Protein AF-A0AAU7A9T6-F1 (afdb_monomer)

Radius of gyration: 10.85 Å; Cα contacts (8 Å, |Δi|>4): 140; chains: 1; bounding box: 27×21×23 Å

Foldseek 3Di:
DQDQPDFDWFWKAFPPPRDIAIWTFPHDDDQWTWIGGPNDTWIFGQDPVRWTWTADPNIIMTTDGD

pLDDT: mean 86.99, std 12.03, range [46.84, 95.56]

Secondary structure (DSSP, 8-state):
---TT--EEEEEEETTT--EEEEEEEEEETTEEEEEETTEEEEEEE-TTS-EEEEETTEEEEEEE-

Solvent-accessible surface area (backbone atoms only — not comparable to full-atom values): 3806 Å² total; per-residue (Å²): 128,72,52,89,80,57,67,43,74,26,34,36,27,35,70,84,81,63,48,74,43,75,27,36,34,74,46,69,55,97,61,36,38,33,29,34,47,90,87,43,81,44,66,24,39,51,45,98,84,75,45,34,36,32,76,57,98,91,41,44,34,33,59,78,47,100

Sequence (66 aa):
MLDYNSIGTVIVKNSESGALAEAILIARARGHLNVNLNGIPITFNRNKKNRYVATFASLKFELVSG

Nearest PDB structures (foldseek):
  4nl3-assembly1_D  TM=5.880E-01  e=1.119E+00  Listeria monocytogenes
  1kwo-assembly1_A  TM=5.367E-01  e=2.379E+00  Argopecten irradians
  1sr6-assembly1_A  TM=5.046E-01  e=4.077E+00  Argopecten irradians
  1kk7-assembly1_A  TM=5.008E-01  e=4.303E+00  Argopecten irradians
  3i5i-assembly1_A  TM=4.795E-01  e=8.212E+00  Doryteuthis pealeii

Structure (mmCIF, N/CA/C/O backbone):
data_AF-A0AAU7A9T6-F1
#
_entry.id   AF-A0AAU7A9T6-F1
#
loop_
_atom_site.group_PDB
_atom_site.id
_atom_site.type_symbol
_atom_site.label_atom_id
_atom_site.label_alt_id
_atom_site.label_comp_id
_atom_site.label_asym_id
_atom_site.label_entity_id
_atom_site.label_seq_id
_atom_site.pdbx_PDB_ins_code
_atom_site.Cartn_x
_atom_site.Cartn_y
_atom_site.Cartn_z
_atom_site.occupancy
_atom_site.B_iso_or_equiv
_atom_site.auth_seq_id
_atom_site.auth_comp_id
_atom_site.auth_asym_id
_atom_site.auth_atom_id
_atom_site.pdbx_PDB_model_num
ATOM 1 N N . MET A 1 1 ? 15.620 -6.203 -1.538 1.00 46.84 1 MET A N 1
ATOM 2 C CA . MET A 1 1 ? 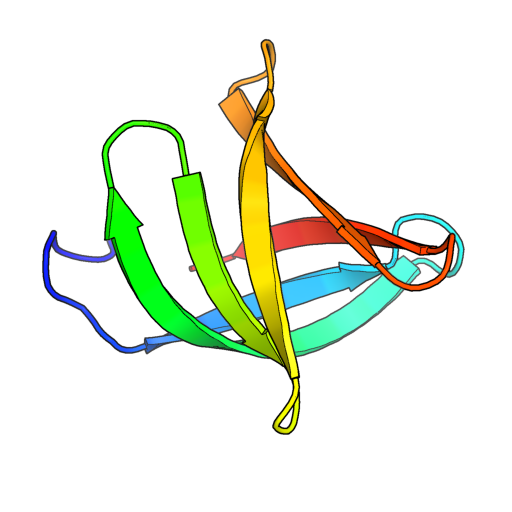15.763 -4.800 -1.979 1.00 46.84 1 MET A CA 1
ATOM 3 C C . MET A 1 1 ? 15.050 -4.720 -3.316 1.00 46.84 1 MET A C 1
ATOM 5 O O . MET A 1 1 ? 15.522 -5.364 -4.233 1.00 46.84 1 MET A O 1
ATOM 9 N N . LEU A 1 2 ? 13.878 -4.078 -3.406 1.00 51.72 2 LEU A N 1
ATOM 10 C CA . LEU A 1 2 ? 13.187 -3.923 -4.696 1.00 51.72 2 LEU A CA 1
ATOM 11 C C . LEU A 1 2 ? 14.039 -3.054 -5.622 1.00 51.72 2 LEU A C 1
ATOM 13 O O . LEU A 1 2 ? 14.276 -1.879 -5.307 1.00 51.72 2 LEU A O 1
ATOM 17 N N . ASP A 1 3 ? 14.493 -3.637 -6.728 1.00 53.84 3 ASP A N 1
ATOM 18 C CA . ASP A 1 3 ? 15.299 -2.961 -7.734 1.00 53.84 3 ASP A CA 1
ATOM 19 C C . ASP A 1 3 ? 14.488 -1.859 -8.425 1.00 53.84 3 ASP A C 1
ATOM 21 O O . ASP A 1 3 ? 13.256 -1.824 -8.391 1.00 53.84 3 ASP A O 1
ATOM 25 N N . TYR A 1 4 ? 15.189 -0.913 -9.049 1.00 50.56 4 TYR A N 1
ATOM 26 C CA . TYR A 1 4 ? 14.621 0.308 -9.634 1.00 50.56 4 TYR A CA 1
ATOM 27 C C . TYR A 1 4 ? 13.511 0.048 -10.682 1.00 50.56 4 TYR A C 1
ATOM 29 O O . TYR A 1 4 ? 12.676 0.922 -10.895 1.00 50.56 4 TYR A O 1
ATOM 37 N N . ASN A 1 5 ? 13.445 -1.172 -11.238 1.00 53.94 5 ASN A N 1
ATOM 38 C CA . ASN A 1 5 ? 12.436 -1.643 -12.199 1.00 53.94 5 ASN A CA 1
ATOM 39 C C . ASN A 1 5 ? 11.604 -2.848 -11.705 1.00 53.94 5 ASN A C 1
ATOM 41 O O . ASN A 1 5 ? 10.898 -3.467 -12.501 1.00 53.94 5 ASN A O 1
ATOM 45 N N . SER A 1 6 ? 11.682 -3.226 -10.425 1.00 59.78 6 SER A N 1
ATOM 46 C CA . SER A 1 6 ? 10.916 -4.365 -9.908 1.00 59.78 6 SER A CA 1
ATOM 47 C C . SER A 1 6 ? 9.432 -4.013 -9.801 1.00 59.78 6 SER A C 1
ATOM 49 O O . SER A 1 6 ? 9.001 -3.368 -8.847 1.00 59.78 6 SER A O 1
ATOM 51 N N . ILE A 1 7 ? 8.646 -4.470 -10.774 1.00 70.31 7 ILE A N 1
ATOM 52 C CA . ILE A 1 7 ? 7.210 -4.701 -10.599 1.00 70.31 7 ILE A CA 1
ATOM 53 C C . ILE A 1 7 ? 7.091 -5.907 -9.663 1.00 70.31 7 ILE A C 1
ATOM 55 O O . ILE A 1 7 ? 7.653 -6.964 -9.946 1.00 70.31 7 ILE A O 1
ATOM 59 N N . GLY A 1 8 ? 6.433 -5.745 -8.520 1.00 80.69 8 GLY A N 1
ATOM 60 C CA . GLY A 1 8 ? 6.392 -6.783 -7.489 1.00 80.69 8 GLY A CA 1
ATOM 61 C C . GLY A 1 8 ? 5.265 -6.580 -6.489 1.00 80.69 8 GLY A C 1
ATOM 62 O O . GLY A 1 8 ? 4.650 -5.512 -6.443 1.00 80.69 8 GLY A O 1
ATOM 63 N N . THR A 1 9 ? 4.985 -7.613 -5.700 1.00 89.31 9 THR A N 1
ATOM 64 C CA . THR A 1 9 ? 3.961 -7.554 -4.654 1.00 89.31 9 THR A CA 1
ATOM 65 C C . THR A 1 9 ? 4.457 -6.707 -3.487 1.00 89.31 9 THR A C 1
ATOM 67 O O . THR A 1 9 ? 5.555 -6.909 -2.976 1.00 89.31 9 THR A O 1
ATOM 70 N N . VAL A 1 10 ? 3.635 -5.759 -3.059 1.00 91.38 10 VAL A N 1
ATOM 71 C CA . VAL A 1 10 ? 3.845 -4.921 -1.879 1.00 91.38 10 VAL A CA 1
ATOM 72 C C . VAL A 1 10 ? 2.688 -5.116 -0.913 1.00 91.38 10 VAL A C 1
ATOM 74 O O . VAL A 1 10 ? 1.570 -5.429 -1.322 1.00 91.38 10 VAL A O 1
ATOM 77 N N . ILE A 1 11 ? 2.945 -4.897 0.374 1.00 93.12 11 ILE A N 1
ATOM 78 C CA . ILE A 1 11 ? 1.902 -4.928 1.400 1.00 93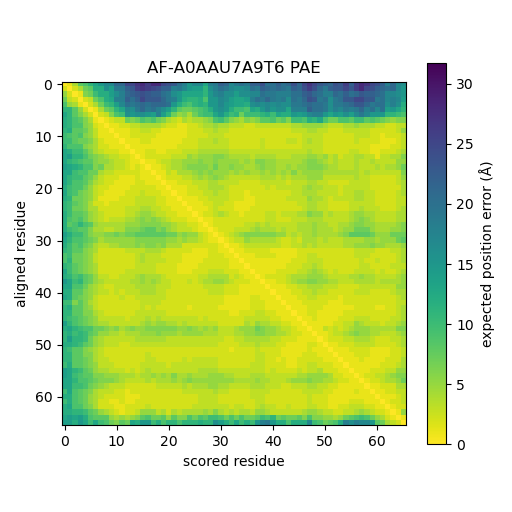.12 11 ILE A CA 1
ATOM 79 C C . ILE A 1 11 ? 1.553 -3.500 1.785 1.00 93.12 11 ILE A C 1
ATOM 81 O O . ILE A 1 11 ? 2.418 -2.719 2.203 1.00 93.12 11 ILE A O 1
ATOM 85 N N . VAL A 1 12 ? 0.270 -3.172 1.684 1.00 93.12 12 VAL A N 1
ATOM 86 C CA . VAL A 1 12 ? -0.288 -1.913 2.168 1.00 93.12 12 VAL A CA 1
ATOM 87 C C . VAL A 1 12 ? -1.110 -2.164 3.422 1.00 93.12 12 VAL A C 1
ATOM 89 O O . VAL A 1 12 ? -1.819 -3.160 3.543 1.00 93.12 12 VAL A O 1
ATOM 92 N N . LYS A 1 13 ? -1.014 -1.241 4.370 1.00 95.31 13 LYS A N 1
ATOM 93 C CA . LYS A 1 13 ? -1.776 -1.241 5.610 1.00 95.31 13 LYS A CA 1
ATOM 94 C C . LYS A 1 13 ? -2.763 -0.089 5.591 1.00 95.31 13 LYS A C 1
ATOM 96 O O . LYS A 1 13 ? -2.348 1.059 5.444 1.00 95.31 13 LYS A O 1
ATOM 101 N N . ASN A 1 14 ? -4.042 -0.370 5.807 1.00 93.31 14 ASN A N 1
ATOM 102 C CA . ASN A 1 14 ? -5.010 0.664 6.148 1.00 93.31 14 ASN A CA 1
ATOM 103 C C . ASN A 1 14 ? -4.677 1.195 7.553 1.00 93.31 14 ASN A C 1
ATOM 105 O O . ASN A 1 14 ? -4.653 0.442 8.527 1.00 93.31 14 ASN A O 1
ATOM 109 N N . SER A 1 15 ? -4.374 2.485 7.663 1.00 90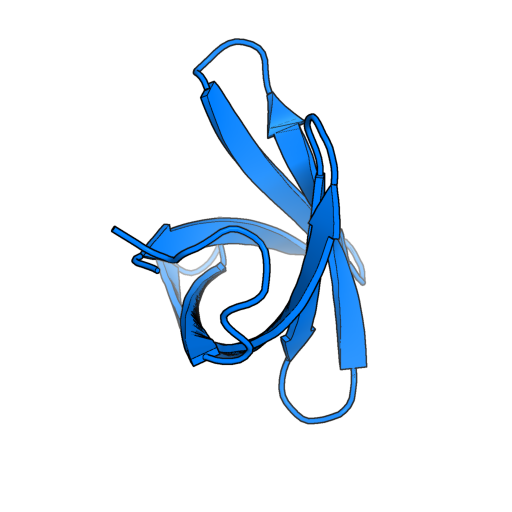.25 15 SER A N 1
ATOM 110 C CA . SER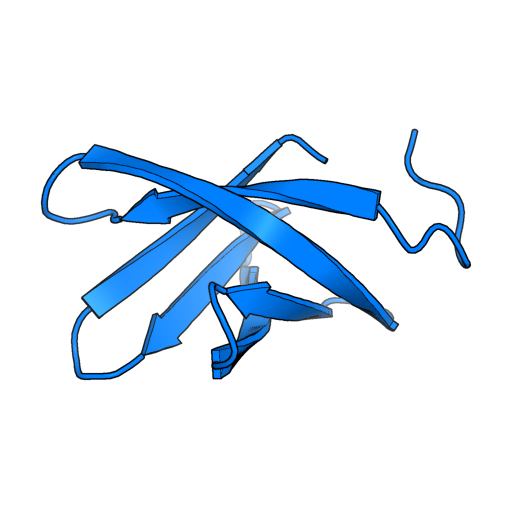 A 1 15 ? -3.917 3.095 8.914 1.00 90.25 15 SER A CA 1
ATOM 111 C C . SER A 1 15 ? -5.019 3.231 9.968 1.00 90.25 15 SER A C 1
ATOM 113 O O . SER A 1 15 ? -4.692 3.412 11.136 1.00 90.25 15 SER A O 1
ATOM 115 N N . GLU A 1 16 ? -6.292 3.154 9.578 1.00 88.88 16 GLU A N 1
ATOM 116 C CA . GLU A 1 16 ? -7.443 3.310 10.475 1.00 88.88 16 GLU A CA 1
ATOM 117 C C . GLU A 1 16 ? -7.880 1.973 11.074 1.00 88.88 16 GLU A C 1
ATOM 119 O O . GLU A 1 16 ? -8.012 1.849 12.286 1.00 88.88 16 GLU A O 1
ATOM 124 N N . SER A 1 17 ? -8.057 0.955 10.229 1.00 90.44 17 SER A N 1
ATOM 125 C CA . SER A 1 17 ? -8.485 -0.387 10.651 1.00 90.44 17 SER A CA 1
ATOM 126 C C . SER A 1 17 ? -7.324 -1.322 10.989 1.00 90.44 17 SER A C 1
ATOM 128 O O . SER A 1 17 ? -7.521 -2.349 11.631 1.00 90.44 17 SER A O 1
ATOM 130 N N . GLY A 1 18 ? -6.110 -1.010 10.532 1.00 91.88 18 GLY A N 1
ATOM 131 C CA . GLY A 1 18 ? -4.948 -1.886 10.650 1.00 91.88 18 GLY A CA 1
ATOM 132 C C . GLY A 1 18 ? -4.920 -3.052 9.657 1.00 91.88 18 GLY A C 1
ATOM 133 O O . GLY A 1 18 ? -3.940 -3.797 9.662 1.00 91.88 18 GLY A O 1
ATOM 134 N N . ALA A 1 19 ? -5.941 -3.191 8.804 1.00 92.94 19 ALA A N 1
ATOM 135 C CA . ALA A 1 19 ? -6.031 -4.250 7.804 1.00 92.94 19 ALA A CA 1
ATOM 136 C C . ALA A 1 19 ? -4.855 -4.203 6.816 1.00 92.94 19 ALA A C 1
ATOM 138 O O . ALA A 1 19 ? -4.431 -3.123 6.394 1.00 92.94 19 ALA A O 1
ATOM 139 N N . LEU A 1 20 ? -4.350 -5.379 6.441 1.00 93.69 20 LEU A N 1
ATOM 140 C CA . LEU A 1 20 ? -3.284 -5.548 5.457 1.00 93.69 20 LEU A CA 1
ATOM 141 C C . LEU A 1 20 ? -3.872 -6.043 4.137 1.00 93.69 20 LEU A C 1
ATOM 143 O O . LEU A 1 20 ? -4.773 -6.880 4.136 1.00 93.69 20 LEU A O 1
ATOM 147 N N . ALA A 1 21 ? -3.346 -5.540 3.028 1.00 91.81 21 ALA A N 1
ATOM 148 C CA . ALA A 1 21 ? -3.702 -5.990 1.693 1.00 91.81 21 ALA A CA 1
ATOM 149 C C . ALA A 1 21 ? -2.454 -6.101 0.817 1.00 91.81 21 ALA A C 1
ATOM 151 O O . ALA A 1 21 ? -1.546 -5.268 0.895 1.00 91.81 21 ALA A O 1
ATOM 152 N N . GLU A 1 22 ? -2.431 -7.129 -0.023 1.00 92.44 22 GLU A N 1
ATOM 153 C CA . GLU A 1 22 ? -1.460 -7.245 -1.103 1.00 92.44 22 GLU A CA 1
ATOM 154 C C . GLU A 1 22 ? -1.831 -6.296 -2.239 1.00 92.44 22 GLU A C 1
ATOM 156 O O . GLU A 1 22 ? -3.003 -6.071 -2.548 1.00 92.44 22 GLU A O 1
ATOM 161 N N . ALA A 1 23 ? -0.812 -5.718 -2.854 1.00 92.06 23 ALA A N 1
ATOM 162 C CA . ALA A 1 23 ? -0.951 -4.830 -3.988 1.00 92.06 23 ALA A CA 1
ATOM 163 C C . ALA A 1 23 ? 0.259 -4.978 -4.909 1.00 92.06 23 ALA A C 1
ATOM 165 O O . ALA A 1 23 ? 1.285 -5.532 -4.520 1.00 92.06 23 ALA A O 1
ATOM 166 N N . ILE A 1 24 ? 0.161 -4.475 -6.133 1.00 92.31 24 ILE A N 1
ATOM 167 C CA . ILE A 1 24 ? 1.232 -4.604 -7.124 1.00 92.31 24 ILE A CA 1
ATOM 168 C C . ILE A 1 24 ? 1.909 -3.249 -7.296 1.00 92.31 24 ILE A C 1
ATOM 170 O O . ILE A 1 24 ? 1.262 -2.270 -7.662 1.00 92.31 24 ILE A O 1
ATOM 174 N N . LEU A 1 25 ? 3.216 -3.169 -7.061 1.00 91.25 25 LEU A N 1
ATOM 175 C CA . LEU A 1 25 ? 4.011 -1.998 -7.417 1.00 91.25 25 LEU A CA 1
ATOM 176 C C . LEU A 1 25 ? 4.086 -1.898 -8.943 1.00 91.25 25 LEU A C 1
ATOM 178 O O . LEU A 1 25 ? 4.664 -2.765 -9.587 1.00 91.25 25 LEU A O 1
ATOM 182 N N . ILE A 1 26 ? 3.512 -0.841 -9.515 1.00 90.56 26 ILE A N 1
ATOM 183 C CA . ILE A 1 26 ? 3.437 -0.645 -10.971 1.00 90.56 26 ILE A CA 1
ATOM 184 C C . ILE A 1 26 ? 4.438 0.391 -11.485 1.00 90.56 26 ILE A C 1
ATOM 186 O O . ILE A 1 26 ? 4.851 0.318 -12.637 1.00 90.56 26 ILE A O 1
ATOM 190 N N . ALA A 1 27 ? 4.849 1.349 -10.650 1.00 88.00 27 ALA A N 1
ATOM 191 C CA . ALA A 1 27 ? 5.923 2.276 -10.992 1.00 88.00 27 ALA A CA 1
ATOM 192 C C . ALA A 1 27 ? 6.620 2.814 -9.740 1.00 88.00 27 ALA A C 1
ATOM 194 O O . ALA A 1 27 ? 6.017 2.952 -8.673 1.00 88.00 27 ALA A O 1
ATOM 195 N N . ARG A 1 28 ? 7.895 3.172 -9.890 1.00 86.50 28 ARG A N 1
ATOM 196 C CA . ARG A 1 28 ? 8.718 3.774 -8.842 1.00 86.50 28 ARG A CA 1
ATOM 197 C C . ARG A 1 28 ? 9.394 5.027 -9.375 1.00 86.50 28 ARG A C 1
ATOM 199 O O . ARG A 1 28 ? 9.953 5.027 -10.465 1.00 86.50 28 ARG A O 1
ATOM 206 N N . ALA A 1 29 ? 9.395 6.071 -8.562 1.00 85.88 29 ALA A N 1
ATOM 207 C CA . ALA A 1 29 ? 10.130 7.293 -8.828 1.00 85.88 29 ALA A CA 1
ATOM 208 C C . ALA A 1 29 ? 10.725 7.844 -7.529 1.00 85.88 29 ALA A C 1
ATOM 210 O O . ALA A 1 29 ? 10.461 7.358 -6.423 1.00 85.88 29 ALA A O 1
ATOM 211 N N . ARG A 1 30 ? 11.574 8.869 -7.641 1.00 82.44 30 ARG A N 1
ATOM 212 C CA . ARG A 1 30 ? 12.223 9.463 -6.471 1.00 82.44 30 ARG A CA 1
ATOM 213 C C . ARG A 1 30 ? 11.166 10.091 -5.555 1.00 82.44 30 ARG A C 1
ATOM 215 O O . ARG A 1 30 ? 10.603 11.134 -5.862 1.00 82.44 30 ARG A O 1
ATOM 222 N N . GLY A 1 31 ? 10.918 9.444 -4.418 1.00 85.94 31 GLY A N 1
ATOM 223 C CA . GLY A 1 31 ? 10.002 9.935 -3.387 1.00 85.94 31 GLY A CA 1
ATOM 224 C C . GLY A 1 31 ? 8.536 9.531 -3.556 1.00 85.94 31 GLY A C 1
ATOM 225 O O . GLY A 1 31 ? 7.743 9.887 -2.691 1.00 85.94 31 GLY A O 1
ATOM 226 N N . HIS A 1 32 ? 8.171 8.763 -4.586 1.00 90.94 32 HIS A N 1
ATOM 227 C CA . HIS A 1 32 ? 6.818 8.219 -4.717 1.00 90.94 32 HIS A CA 1
ATOM 228 C C . HIS A 1 32 ? 6.792 6.833 -5.374 1.00 90.94 32 HIS A C 1
ATOM 230 O O . HIS A 1 32 ? 7.681 6.466 -6.144 1.00 90.94 32 HIS A O 1
ATOM 236 N N . LEU A 1 33 ? 5.765 6.056 -5.039 1.00 91.88 33 LEU A N 1
ATOM 237 C CA . LEU A 1 33 ? 5.491 4.719 -5.560 1.00 91.88 33 LEU A CA 1
ATOM 238 C C . LEU A 1 33 ? 4.057 4.688 -6.082 1.00 91.88 33 LEU A C 1
ATOM 240 O O . LEU A 1 33 ? 3.145 5.113 -5.379 1.00 91.88 33 LEU A O 1
ATOM 244 N N . ASN A 1 34 ? 3.850 4.159 -7.280 1.00 92.38 34 ASN A N 1
ATOM 245 C CA . ASN A 1 34 ? 2.515 3.894 -7.800 1.00 92.38 34 ASN A CA 1
ATOM 246 C C . ASN A 1 34 ? 2.208 2.418 -7.590 1.00 92.38 34 ASN A C 1
ATOM 248 O O . ASN A 1 34 ? 2.971 1.552 -8.020 1.00 92.38 34 ASN A O 1
ATOM 252 N 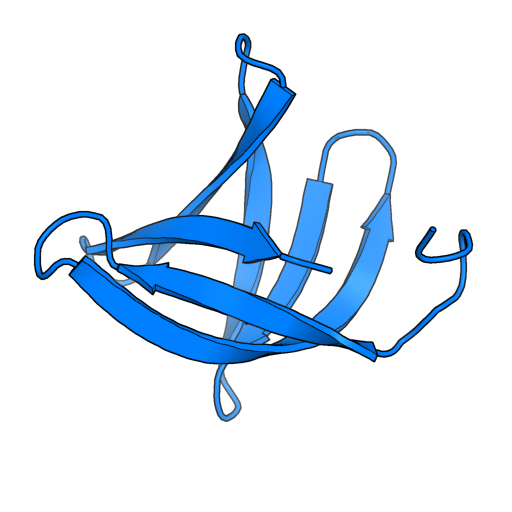N . VAL A 1 35 ? 1.093 2.145 -6.930 1.00 92.94 35 VAL A N 1
ATOM 253 C CA . VAL A 1 35 ? 0.681 0.811 -6.507 1.00 92.94 35 VAL A CA 1
ATOM 254 C C . VAL A 1 35 ? -0.721 0.550 -7.036 1.00 92.94 35 VAL A C 1
ATOM 256 O O . VAL A 1 35 ? -1.602 1.389 -6.893 1.00 92.94 35 VAL A O 1
ATOM 259 N N . ASN A 1 36 ? -0.939 -0.607 -7.645 1.00 93.12 36 ASN A N 1
ATOM 260 C CA . ASN A 1 36 ? -2.256 -1.093 -8.012 1.00 93.12 36 ASN A CA 1
ATOM 261 C C . ASN A 1 36 ? -2.806 -1.957 -6.870 1.00 93.12 36 ASN A C 1
ATOM 263 O O . ASN A 1 36 ? -2.330 -3.070 -6.640 1.00 93.12 36 ASN A O 1
ATOM 267 N N . LEU A 1 37 ? -3.795 -1.426 -6.157 1.00 91.50 37 LEU A N 1
ATOM 268 C CA . LEU A 1 37 ? -4.525 -2.123 -5.109 1.00 91.50 37 LEU A CA 1
ATOM 269 C C . LEU A 1 37 ? -5.824 -2.682 -5.700 1.00 91.50 37 LEU A C 1
ATOM 271 O O . LEU A 1 37 ? -6.796 -1.947 -5.857 1.00 91.50 37 LEU A O 1
ATOM 275 N N . ASN A 1 38 ? -5.842 -3.973 -6.040 1.00 89.38 38 ASN A N 1
ATOM 276 C CA . ASN A 1 38 ? -7.024 -4.675 -6.565 1.00 89.38 38 ASN A CA 1
ATOM 277 C C . ASN A 1 38 ? -7.731 -3.960 -7.740 1.00 89.38 38 ASN A C 1
ATOM 279 O O . ASN A 1 38 ? -8.954 -3.859 -7.777 1.00 89.38 38 ASN A O 1
ATOM 283 N N . GLY A 1 39 ? -6.964 -3.445 -8.702 1.00 90.19 39 GLY A N 1
ATOM 284 C CA . GLY A 1 39 ? -7.461 -2.713 -9.873 1.00 90.19 39 GLY A CA 1
ATOM 285 C C . GLY A 1 39 ? -7.469 -1.191 -9.711 1.00 90.19 39 GLY A C 1
ATOM 286 O O . GLY A 1 39 ? -7.687 -0.482 -10.692 1.00 90.19 39 GLY A O 1
ATOM 287 N N . ILE A 1 40 ? -7.200 -0.674 -8.509 1.00 91.81 40 ILE A N 1
ATOM 288 C CA . ILE A 1 40 ? -7.214 0.759 -8.210 1.00 91.81 40 ILE A CA 1
ATOM 289 C C . ILE A 1 40 ? -5.773 1.288 -8.153 1.00 91.81 40 ILE A C 1
ATOM 291 O O . ILE A 1 40 ? -5.018 0.903 -7.255 1.00 91.81 40 ILE A O 1
ATOM 295 N N . PRO A 1 41 ? -5.362 2.189 -9.063 1.00 92.69 41 PRO A N 1
ATOM 296 C CA . PRO A 1 41 ? -4.054 2.824 -8.985 1.00 92.69 41 PRO A CA 1
ATOM 297 C C . PRO A 1 41 ? -4.029 3.871 -7.863 1.00 92.69 41 PRO A C 1
ATOM 299 O O . PRO A 1 41 ? -4.826 4.808 -7.842 1.00 92.69 41 PRO A O 1
ATOM 302 N N . ILE A 1 42 ? -3.083 3.730 -6.938 1.00 94.31 42 ILE A N 1
ATOM 303 C CA . ILE A 1 42 ? -2.872 4.622 -5.799 1.00 94.31 42 ILE A CA 1
ATOM 304 C C . ILE A 1 42 ? -1.410 5.074 -5.784 1.00 94.31 42 ILE A C 1
ATOM 306 O O . ILE A 1 42 ? -0.485 4.260 -5.817 1.00 94.31 42 ILE A O 1
ATOM 310 N N . THR A 1 43 ? -1.190 6.385 -5.689 1.00 94.88 43 THR A N 1
ATOM 311 C CA . THR A 1 43 ? 0.149 6.965 -5.535 1.00 94.88 43 THR A CA 1
ATOM 312 C C . THR A 1 43 ? 0.484 7.154 -4.061 1.00 94.88 43 THR A C 1
ATOM 314 O O . THR A 1 43 ? -0.159 7.925 -3.348 1.00 94.88 43 THR A O 1
ATOM 317 N N . PHE A 1 44 ? 1.535 6.478 -3.612 1.00 94.81 44 PHE A N 1
ATOM 318 C CA . PHE A 1 44 ? 2.120 6.620 -2.290 1.00 94.81 44 PHE A CA 1
ATOM 319 C C . PHE A 1 44 ? 3.281 7.606 -2.329 1.00 94.81 44 PHE A C 1
ATOM 321 O O . PHE A 1 44 ? 4.252 7.414 -3.058 1.00 94.81 44 PHE A O 1
ATOM 328 N N . ASN A 1 45 ? 3.227 8.627 -1.482 1.00 94.88 45 ASN A N 1
ATOM 329 C CA . ASN A 1 45 ? 4.273 9.632 -1.346 1.00 94.88 45 ASN A CA 1
ATOM 330 C C . ASN A 1 45 ? 5.121 9.371 -0.105 1.00 94.88 45 ASN A C 1
ATOM 332 O O . ASN A 1 45 ? 4.615 8.990 0.953 1.00 94.88 45 ASN A O 1
ATOM 336 N N . ARG A 1 46 ? 6.425 9.608 -0.217 1.00 93.88 46 ARG A N 1
ATOM 337 C CA . ARG A 1 46 ? 7.354 9.480 0.902 1.00 93.88 46 ARG A CA 1
ATOM 338 C C . ARG A 1 46 ? 7.214 10.680 1.834 1.00 93.88 46 ARG A C 1
ATOM 340 O O . ARG A 1 46 ? 7.432 11.820 1.435 1.00 93.88 46 ARG A O 1
ATOM 347 N N . ASN A 1 47 ? 6.880 10.428 3.091 1.00 91.75 47 ASN A N 1
ATOM 348 C CA . ASN A 1 47 ? 6.803 11.460 4.117 1.00 91.75 47 ASN A CA 1
ATOM 349 C C . ASN A 1 47 ? 8.183 11.767 4.735 1.00 91.75 47 ASN A C 1
ATOM 351 O O . ASN A 1 47 ? 9.179 11.088 4.478 1.00 91.75 47 ASN A O 1
ATOM 355 N N . LYS A 1 48 ? 8.233 12.771 5.624 1.00 90.81 48 LYS A N 1
ATOM 356 C CA . LYS A 1 48 ? 9.459 13.188 6.340 1.00 90.81 48 LYS A CA 1
ATOM 357 C C . LYS A 1 48 ? 10.076 12.094 7.226 1.00 90.81 48 LYS A C 1
ATOM 359 O O . LYS A 1 48 ? 11.246 12.183 7.570 1.00 90.81 48 LYS A O 1
ATOM 364 N N . LYS A 1 49 ? 9.303 11.063 7.587 1.00 90.88 49 LYS A N 1
ATOM 365 C CA . LYS A 1 4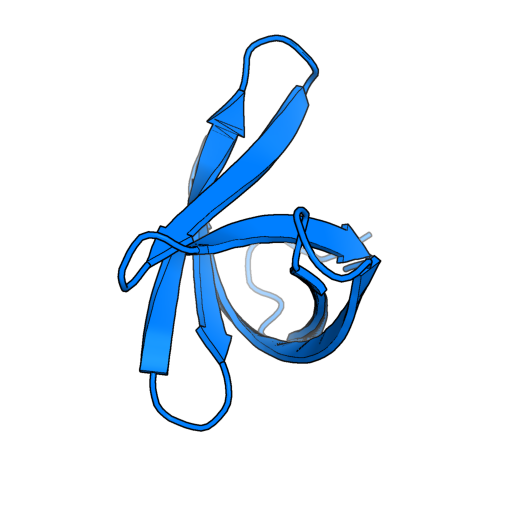9 ? 9.758 9.885 8.346 1.00 90.88 49 LYS A CA 1
ATOM 366 C C . LYS A 1 49 ? 10.178 8.731 7.433 1.00 90.88 49 LYS A C 1
ATOM 368 O O . LYS A 1 49 ? 10.270 7.598 7.894 1.00 90.88 49 LYS A O 1
ATOM 373 N N . ASN A 1 50 ? 10.418 9.008 6.150 1.00 88.69 50 ASN A N 1
ATOM 374 C CA . ASN A 1 50 ? 10.874 8.037 5.162 1.00 88.69 50 ASN A CA 1
ATOM 375 C C . ASN A 1 50 ? 9.848 6.950 4.789 1.00 88.69 50 ASN A C 1
ATOM 377 O O . ASN A 1 50 ? 10.225 5.983 4.128 1.00 88.69 50 ASN A O 1
ATOM 381 N N . ARG A 1 51 ? 8.579 7.108 5.191 1.00 91.75 51 ARG A N 1
ATOM 382 C CA . ARG A 1 51 ? 7.493 6.138 4.976 1.00 91.75 51 ARG A CA 1
ATOM 383 C C . ARG A 1 51 ? 6.642 6.541 3.785 1.00 91.75 51 ARG A C 1
ATOM 385 O O . ARG A 1 51 ? 6.370 7.725 3.601 1.00 91.75 51 ARG A O 1
ATOM 392 N N . TYR A 1 52 ? 6.197 5.561 3.016 1.00 93.88 52 TYR A N 1
ATOM 393 C CA . TYR A 1 52 ? 5.317 5.769 1.874 1.00 93.88 52 TYR A CA 1
ATOM 394 C C . TYR A 1 52 ? 3.862 5.720 2.333 1.00 93.88 52 TYR A C 1
ATOM 396 O O . TYR A 1 52 ? 3.421 4.715 2.884 1.00 93.88 52 TYR A O 1
ATOM 404 N N . VAL A 1 53 ? 3.131 6.812 2.122 1.00 95.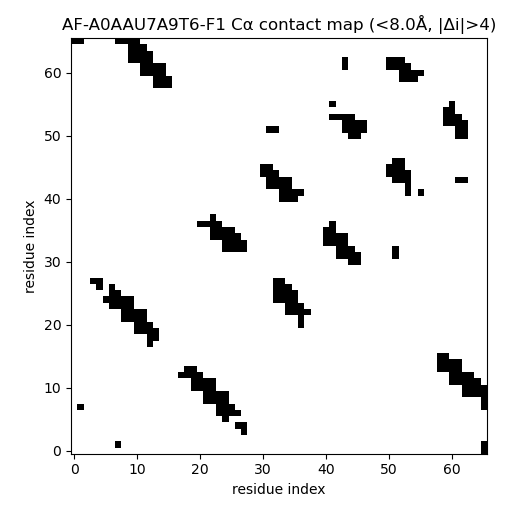25 53 VAL A N 1
ATOM 405 C CA . VAL A 1 53 ? 1.738 6.963 2.550 1.00 95.25 53 VAL A CA 1
ATOM 406 C C . VAL A 1 53 ? 0.865 7.466 1.409 1.00 95.25 53 VAL A C 1
ATOM 408 O O . VAL A 1 53 ? 1.316 8.252 0.575 1.00 95.25 53 VAL A O 1
ATOM 411 N N . ALA A 1 54 ? -0.389 7.036 1.387 1.00 95.56 54 ALA A N 1
ATOM 412 C CA . ALA A 1 54 ? -1.393 7.488 0.435 1.00 95.56 54 ALA A CA 1
ATOM 413 C C . ALA A 1 54 ? -2.717 7.763 1.148 1.00 95.56 54 ALA A C 1
ATOM 415 O O . ALA A 1 54 ? -3.024 7.135 2.162 1.00 95.56 54 ALA A O 1
ATOM 416 N N . THR A 1 55 ? -3.511 8.671 0.588 1.00 94.44 55 THR A N 1
ATOM 417 C CA . THR A 1 55 ? -4.906 8.866 0.986 1.00 94.44 55 THR A CA 1
ATOM 418 C C . THR A 1 55 ? -5.778 8.569 -0.221 1.00 94.44 55 THR A C 1
ATOM 420 O O . THR A 1 55 ? -5.588 9.175 -1.274 1.00 94.44 55 THR A O 1
ATOM 423 N N . PHE A 1 56 ? -6.725 7.649 -0.077 1.00 90.81 56 PHE A N 1
ATOM 424 C CA . PHE A 1 56 ? -7.675 7.291 -1.125 1.00 90.81 56 PHE A CA 1
ATOM 425 C C . PHE A 1 56 ? -9.055 7.073 -0.507 1.00 90.81 56 PHE A C 1
ATOM 427 O O . PHE A 1 56 ? -9.168 6.376 0.496 1.00 90.81 56 PHE A O 1
ATOM 434 N N . ALA A 1 57 ? -10.094 7.681 -1.087 1.00 88.75 57 ALA A N 1
ATOM 435 C CA . ALA A 1 57 ? -11.470 7.609 -0.577 1.00 88.75 57 ALA A CA 1
ATOM 436 C C . ALA A 1 57 ? -11.582 7.911 0.936 1.00 88.75 57 ALA A C 1
ATOM 438 O O . ALA A 1 57 ? -12.237 7.188 1.679 1.00 88.75 57 ALA A O 1
ATOM 439 N N . SER A 1 58 ? -10.887 8.960 1.395 1.00 89.62 58 SER A N 1
ATOM 440 C CA . SER A 1 58 ? -10.762 9.357 2.812 1.00 89.62 58 SER A CA 1
ATOM 441 C C . SER A 1 58 ? -10.042 8.365 3.733 1.00 89.62 58 SER A C 1
ATOM 443 O O . SER A 1 58 ? -9.791 8.709 4.882 1.00 89.62 58 SER A O 1
ATOM 445 N N . LEU A 1 59 ? -9.624 7.201 3.232 1.00 89.94 59 LEU A N 1
ATOM 446 C CA . LEU A 1 59 ? -8.827 6.229 3.970 1.00 89.94 59 LEU A CA 1
ATOM 447 C C . LEU A 1 59 ? -7.339 6.514 3.798 1.00 89.94 59 LEU A C 1
ATOM 449 O O . LEU A 1 59 ? -6.870 6.881 2.716 1.00 89.94 59 LEU A O 1
ATOM 453 N N . LYS A 1 60 ? -6.580 6.297 4.870 1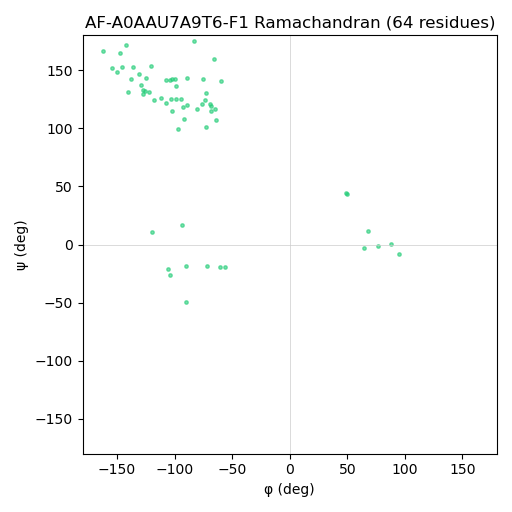.00 94.19 60 LYS A N 1
ATOM 454 C CA . LYS A 1 60 ? -5.120 6.407 4.863 1.00 94.19 60 LYS A CA 1
ATOM 455 C C . LYS A 1 60 ? -4.483 5.036 4.734 1.00 94.19 60 LYS A C 1
ATOM 457 O O . LYS A 1 60 ? -4.870 4.093 5.422 1.00 94.19 60 LYS A O 1
ATOM 462 N N . PHE A 1 61 ? -3.469 4.957 3.888 1.00 94.50 61 PHE A N 1
ATOM 463 C CA . PHE A 1 61 ? -2.692 3.755 3.650 1.00 94.50 61 PHE A CA 1
ATOM 464 C C . PHE A 1 61 ? -1.211 4.026 3.887 1.00 94.50 61 PHE A C 1
ATOM 466 O O . PHE A 1 61 ? -0.694 5.087 3.533 1.00 94.50 61 PHE A O 1
ATOM 473 N N . GLU A 1 62 ? -0.517 3.044 4.445 1.00 94.44 62 GLU A N 1
ATOM 474 C CA . GLU A 1 62 ? 0.936 3.024 4.599 1.00 94.44 62 GLU A CA 1
ATOM 475 C C . GLU A 1 62 ? 1.484 1.787 3.890 1.00 94.44 62 GLU A C 1
ATOM 477 O O . GLU A 1 62 ? 0.977 0.682 4.080 1.00 94.44 62 GLU A O 1
ATOM 482 N N . LEU A 1 63 ? 2.511 1.958 3.063 1.00 91.69 63 LEU A N 1
ATOM 483 C CA . LEU A 1 63 ? 3.226 0.829 2.479 1.00 91.69 63 LEU A CA 1
ATOM 484 C C . LEU A 1 63 ? 4.211 0.300 3.523 1.00 91.69 63 LEU A C 1
ATOM 486 O O . LEU A 1 63 ? 5.113 1.024 3.950 1.00 91.69 63 LEU A O 1
ATOM 490 N N . VAL A 1 64 ? 4.005 -0.944 3.953 1.00 90.50 64 VAL A N 1
ATOM 491 C CA . VAL A 1 64 ? 4.725 -1.549 5.087 1.00 90.50 64 VAL A CA 1
ATOM 492 C C . VAL A 1 64 ? 5.773 -2.571 4.658 1.00 90.50 64 VAL A C 1
ATOM 494 O O . VAL A 1 64 ? 6.702 -2.830 5.418 1.00 90.50 64 VAL A O 1
ATOM 497 N N . SER A 1 65 ? 5.653 -3.129 3.451 1.00 79.06 65 SER A N 1
ATOM 498 C CA . SER A 1 65 ? 6.622 -4.077 2.898 1.00 79.06 65 SER A CA 1
ATOM 499 C C . SER A 1 65 ? 6.674 -3.995 1.375 1.00 79.06 65 SER A C 1
ATOM 501 O O . SER A 1 65 ? 5.66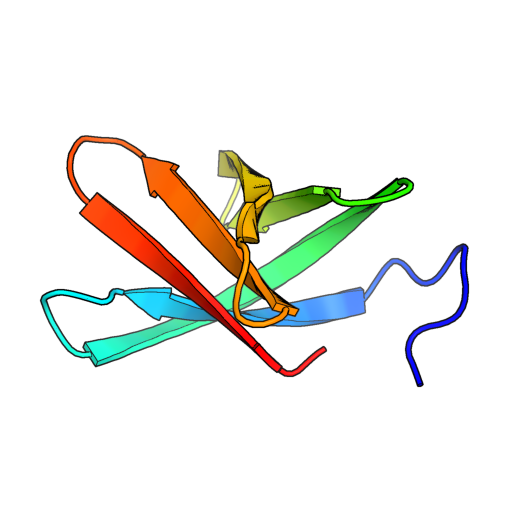1 -3.701 0.733 1.00 79.06 65 SER A O 1
ATOM 503 N N . GLY A 1 66 ? 7.858 -4.258 0.826 1.00 64.94 66 GLY A N 1
ATOM 504 C CA . GLY A 1 66 ? 8.156 -4.315 -0.599 1.00 64.94 66 GLY A CA 1
ATOM 505 C C . GLY A 1 66 ? 9.528 -4.920 -0.846 1.00 64.94 66 GLY A C 1
ATOM 506 O O . GLY A 1 66 ? 10.517 -4.396 -0.282 1.00 64.94 66 GLY A O 1
#

Mean predicted aligned error: 4.93 Å